Protein AF-A0A8R1TIU6-F1 (afdb_monomer_lite)

Sequence (104 aa):
MDLTLLIAKHLLILCCNGGIPFIDLHMNSNLREKHKSTYTVDPTDWIAVDTSGSELNLSLIDSLSTVHIPAEVKLSACDLFNLTFSDIQDEELFDKNKGELKCR

Radius of gyration: 16.12 Å; chains: 1; bounding box: 46×28×44 Å

Foldseek 3Di:
DPPPPPPFDKDKAKDFQPWDKDKDFQPPPPVVPDPPPPPPDLPFDKDKDFPCPQDPDPVVQVVVPPYDDDPPTDPNRMTMIIMGTPDVVSVVSCVVRVIDIDID

Organism: Onchocerca volvulus (NCBI:txid6282)

Secondary structure (DSSP, 8-state):
----------EEEEEETT--EEEE-----TTTTT-TTT--S-SS-EEEEE--TT---HHHHHH-TT----TTS-GGGEEEEEEEESSHHHHHHHHHTT-EEEE-

Structure (mmCIF, N/CA/C/O backbone):
data_AF-A0A8R1TIU6-F1
#
_entry.id   AF-A0A8R1TIU6-F1
#
loop_
_atom_site.group_PDB
_atom_site.id
_atom_site.type_symbol
_atom_site.label_atom_id
_atom_site.label_alt_id
_atom_site.label_comp_id
_atom_site.label_asym_id
_atom_site.label_entity_id
_atom_site.label_seq_id
_atom_site.pdbx_PDB_ins_code
_atom_site.Cartn_x
_atom_site.Cartn_y
_atom_site.Cartn_z
_atom_site.occupancy
_atom_site.B_iso_or_equiv
_atom_site.auth_seq_id
_atom_site.auth_comp_id
_atom_site.auth_asym_id
_atom_site.auth_atom_id
_atom_site.pdbx_PDB_model_num
ATOM 1 N N . MET A 1 1 ? -5.701 -9.545 31.188 1.00 37.88 1 MET A N 1
ATOM 2 C CA . MET A 1 1 ? -5.729 -8.796 29.920 1.00 37.88 1 MET A CA 1
ATOM 3 C C . MET A 1 1 ? -4.332 -8.886 29.380 1.00 37.88 1 MET A C 1
ATOM 5 O O . MET A 1 1 ? -3.444 -8.292 29.979 1.00 37.88 1 MET A O 1
ATOM 9 N N . ASP A 1 2 ? -4.122 -9.729 28.377 1.00 46.19 2 ASP A N 1
ATOM 10 C CA . ASP A 1 2 ? -2.845 -9.726 27.681 1.00 46.19 2 ASP A CA 1
ATOM 11 C C . ASP A 1 2 ? -2.782 -8.380 26.965 1.00 46.19 2 ASP A C 1
ATOM 13 O O . ASP A 1 2 ? -3.602 -8.094 26.093 1.00 46.19 2 ASP A O 1
ATOM 17 N N . LEU A 1 3 ? -1.907 -7.495 27.437 1.00 47.72 3 LEU A N 1
ATOM 18 C CA . LEU A 1 3 ? -1.592 -6.260 26.739 1.00 47.72 3 LEU A CA 1
ATOM 19 C C . LEU A 1 3 ? -0.681 -6.683 25.582 1.00 47.72 3 LEU A C 1
ATOM 21 O O . LEU A 1 3 ? 0.509 -6.377 25.573 1.00 47.72 3 LEU A O 1
ATOM 25 N N . THR A 1 4 ? -1.214 -7.468 24.638 1.00 55.34 4 THR A N 1
ATOM 26 C CA . THR A 1 4 ? -0.613 -7.557 23.315 1.00 55.34 4 THR A CA 1
ATOM 27 C C . THR A 1 4 ? -0.684 -6.132 22.820 1.00 55.34 4 THR A C 1
ATOM 29 O O . THR A 1 4 ? -1.755 -5.628 22.489 1.00 55.34 4 THR A O 1
ATOM 32 N N . LEU A 1 5 ? 0.436 -5.438 22.999 1.00 52.28 5 LEU A N 1
ATOM 33 C CA . LEU A 1 5 ? 0.651 -4.069 22.600 1.00 52.28 5 LEU A CA 1
ATOM 34 C C . LEU A 1 5 ? 0.020 -3.961 21.215 1.00 52.28 5 LEU A C 1
ATOM 36 O O . LEU A 1 5 ? 0.402 -4.721 20.326 1.00 52.28 5 LEU A O 1
ATOM 40 N N . LEU A 1 6 ? -1.016 -3.128 21.097 1.00 52.94 6 LEU A N 1
ATOM 41 C CA . LEU A 1 6 ? -1.714 -2.804 19.854 1.00 52.94 6 LEU A CA 1
ATOM 42 C C . LEU A 1 6 ? -0.731 -2.057 18.944 1.00 52.94 6 LEU A C 1
ATOM 44 O O . LEU A 1 6 ? -0.863 -0.862 18.698 1.00 52.94 6 LEU A O 1
ATOM 48 N N . ILE A 1 7 ? 0.348 -2.733 18.561 1.00 56.91 7 ILE A N 1
ATOM 49 C CA . ILE A 1 7 ? 1.289 -2.263 17.569 1.00 56.91 7 ILE A CA 1
ATOM 50 C C . ILE A 1 7 ? 0.540 -2.473 16.267 1.00 56.91 7 ILE A C 1
ATOM 52 O O . ILE A 1 7 ? 0.386 -3.615 15.840 1.00 56.91 7 ILE A O 1
ATOM 56 N N . ALA A 1 8 ? 0.045 -1.383 15.688 1.00 62.59 8 ALA A N 1
ATOM 57 C CA . ALA A 1 8 ? -0.487 -1.413 14.337 1.00 62.59 8 ALA A CA 1
ATOM 58 C C . ALA A 1 8 ? 0.532 -2.116 13.431 1.00 62.59 8 ALA A C 1
ATOM 60 O O . ALA A 1 8 ? 1.735 -1.822 13.478 1.00 62.59 8 ALA A O 1
ATOM 61 N N . LYS A 1 9 ? 0.074 -3.082 12.641 1.00 71.88 9 LYS A N 1
ATOM 62 C CA . LYS A 1 9 ? 0.944 -3.823 11.734 1.00 71.88 9 LYS A CA 1
ATOM 63 C C . LYS A 1 9 ? 1.477 -2.878 10.667 1.00 71.88 9 LYS A C 1
ATOM 65 O O . LYS A 1 9 ? 0.741 -2.378 9.822 1.00 71.88 9 LYS A O 1
ATOM 70 N N . HIS A 1 10 ? 2.785 -2.662 10.703 1.00 75.31 10 HIS A N 1
ATOM 71 C CA . HIS A 1 10 ? 3.509 -1.959 9.653 1.00 75.31 10 HIS A CA 1
ATOM 72 C C . HIS A 1 10 ? 3.902 -2.958 8.569 1.00 75.31 10 HIS A C 1
ATOM 74 O O . HIS A 1 10 ? 4.616 -3.928 8.838 1.00 75.31 10 HIS A O 1
ATOM 80 N N . LEU A 1 11 ? 3.437 -2.728 7.344 1.00 87.12 11 LEU A N 1
ATOM 81 C CA . LEU A 1 11 ? 3.781 -3.555 6.193 1.00 87.12 11 LEU A CA 1
ATOM 82 C C . LEU A 1 11 ? 4.728 -2.780 5.279 1.00 87.12 11 LEU A C 1
ATOM 84 O O . LEU A 1 11 ? 4.386 -1.711 4.786 1.00 87.12 11 LEU A O 1
ATOM 88 N N . LEU A 1 12 ? 5.915 -3.329 5.034 1.00 87.81 12 LEU A N 1
ATOM 89 C CA . LEU A 1 12 ? 6.863 -2.761 4.077 1.00 87.81 12 LEU A CA 1
ATOM 90 C C . LEU A 1 12 ? 6.697 -3.428 2.714 1.00 87.81 12 LEU A C 1
ATOM 92 O O . LEU A 1 12 ? 6.644 -4.656 2.625 1.00 87.81 12 LEU A O 1
ATOM 96 N N . ILE A 1 13 ? 6.672 -2.625 1.655 1.00 88.12 13 ILE A N 1
ATOM 97 C CA . ILE A 1 13 ? 6.699 -3.115 0.277 1.00 88.12 13 ILE A CA 1
ATOM 98 C C . ILE A 1 13 ? 7.576 -2.228 -0.596 1.00 88.12 13 ILE A C 1
ATOM 100 O O . ILE A 1 13 ? 7.541 -1.005 -0.501 1.00 88.12 13 ILE A O 1
ATOM 104 N N . LEU A 1 14 ? 8.357 -2.861 -1.465 1.00 89.06 14 LEU A N 1
ATOM 105 C CA . LEU A 1 14 ? 9.143 -2.180 -2.480 1.00 89.06 14 LEU A CA 1
ATOM 106 C C . LEU A 1 14 ? 8.398 -2.237 -3.815 1.00 89.06 14 LEU A C 1
ATOM 108 O O . LEU A 1 14 ? 8.167 -3.328 -4.338 1.00 89.06 14 LEU A O 1
ATOM 112 N N . CYS A 1 15 ? 8.056 -1.078 -4.371 1.00 90.12 15 CYS A N 1
ATOM 113 C CA . CYS A 1 15 ? 7.454 -0.974 -5.696 1.00 90.12 15 CYS A CA 1
ATOM 114 C C . CYS A 1 15 ? 8.406 -0.261 -6.647 1.00 90.12 15 CYS A C 1
ATOM 116 O O . CYS A 1 15 ? 9.054 0.705 -6.271 1.00 90.12 15 CYS A O 1
ATOM 118 N N . CYS A 1 16 ? 8.517 -0.752 -7.880 1.00 90.06 16 CYS A N 1
ATOM 119 C CA . CYS A 1 16 ? 9.495 -0.254 -8.841 1.00 90.06 16 CYS A CA 1
ATOM 120 C C . CYS A 1 16 ? 8.840 0.190 -10.146 1.00 90.06 16 CYS A C 1
ATOM 122 O O . CYS A 1 16 ? 7.723 -0.211 -10.465 1.00 90.06 16 CYS A O 1
ATOM 124 N N . ASN A 1 17 ? 9.567 0.996 -10.919 1.00 90.88 17 ASN A N 1
ATOM 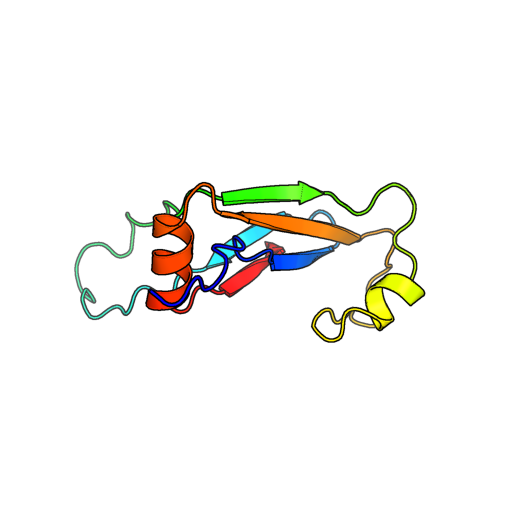125 C CA . ASN A 1 17 ? 9.144 1.576 -12.193 1.00 90.88 17 ASN A CA 1
ATOM 126 C C . ASN A 1 17 ? 7.875 2.439 -12.077 1.00 90.88 17 ASN A C 1
ATOM 128 O O . ASN A 1 17 ? 7.030 2.421 -12.970 1.00 90.88 17 ASN A O 1
ATOM 132 N N . GLY A 1 18 ? 7.743 3.186 -10.976 1.00 89.19 18 GLY A N 1
ATOM 133 C CA . GLY A 1 18 ? 6.564 4.012 -10.693 1.00 89.19 18 GLY A CA 1
ATOM 134 C C . GLY A 1 18 ? 5.335 3.217 -10.245 1.00 89.19 18 GLY A C 1
ATOM 135 O O . GLY A 1 18 ? 4.239 3.773 -10.214 1.00 89.19 18 GLY A O 1
ATOM 136 N N . GLY A 1 19 ? 5.504 1.931 -9.924 1.00 91.56 19 GLY A N 1
ATOM 137 C CA . GLY A 1 19 ? 4.446 1.129 -9.329 1.00 91.56 19 GLY A CA 1
ATOM 138 C C . GLY A 1 19 ? 4.052 1.664 -7.955 1.00 91.56 19 GLY A C 1
ATOM 139 O O . GLY A 1 19 ? 4.901 2.116 -7.188 1.00 91.56 19 GLY A O 1
ATOM 140 N N . ILE A 1 20 ? 2.765 1.581 -7.636 1.00 91.56 20 ILE A N 1
ATOM 141 C CA . ILE A 1 20 ? 2.221 2.028 -6.350 1.00 91.56 20 ILE A CA 1
ATOM 142 C C . ILE A 1 20 ? 1.661 0.841 -5.564 1.00 91.56 20 ILE A C 1
ATOM 144 O O . ILE A 1 20 ? 1.135 -0.102 -6.169 1.00 91.56 20 ILE A O 1
ATOM 148 N N . PRO A 1 21 ? 1.743 0.862 -4.224 1.00 91.00 21 PRO A N 1
ATOM 149 C CA . PRO A 1 21 ? 1.177 -0.198 -3.408 1.00 91.00 21 PRO A CA 1
ATOM 150 C C . PRO A 1 21 ? -0.352 -0.226 -3.512 1.00 91.00 21 PRO A C 1
ATOM 152 O O . PRO A 1 21 ? -1.000 0.793 -3.761 1.00 91.00 21 PRO A O 1
ATOM 155 N N . PHE A 1 22 ? -0.931 -1.405 -3.310 1.00 90.50 22 PHE A N 1
ATOM 156 C CA . PHE A 1 22 ? -2.355 -1.610 -3.072 1.00 90.50 22 PHE A CA 1
ATOM 157 C C . PHE A 1 22 ? -2.585 -2.896 -2.272 1.00 90.50 22 PHE A C 1
ATOM 159 O O . PHE A 1 22 ? -1.752 -3.808 -2.299 1.00 90.50 22 PHE A O 1
ATOM 166 N N . ILE A 1 23 ? -3.724 -2.982 -1.587 1.00 88.94 23 ILE A N 1
ATOM 167 C CA . ILE A 1 23 ? -4.150 -4.201 -0.903 1.00 88.94 23 ILE A CA 1
ATOM 168 C C . ILE A 1 23 ? -5.048 -5.016 -1.836 1.00 88.94 23 ILE A C 1
ATOM 170 O O . ILE A 1 23 ? -6.057 -4.542 -2.355 1.00 88.94 23 ILE A O 1
ATOM 174 N N . ASP A 1 24 ? -4.666 -6.269 -2.053 1.00 86.88 24 ASP A N 1
ATOM 175 C CA . ASP A 1 24 ? -5.461 -7.267 -2.753 1.00 86.88 24 ASP A CA 1
ATOM 176 C C . ASP A 1 24 ? -6.154 -8.162 -1.726 1.00 86.88 24 ASP A C 1
ATOM 178 O O . ASP A 1 24 ? -5.520 -8.993 -1.071 1.00 86.88 24 ASP A O 1
ATOM 182 N N . LEU A 1 25 ? -7.461 -7.981 -1.551 1.00 83.19 25 LEU A N 1
ATOM 183 C CA . LEU A 1 25 ? -8.250 -8.853 -0.694 1.00 83.19 25 LEU A CA 1
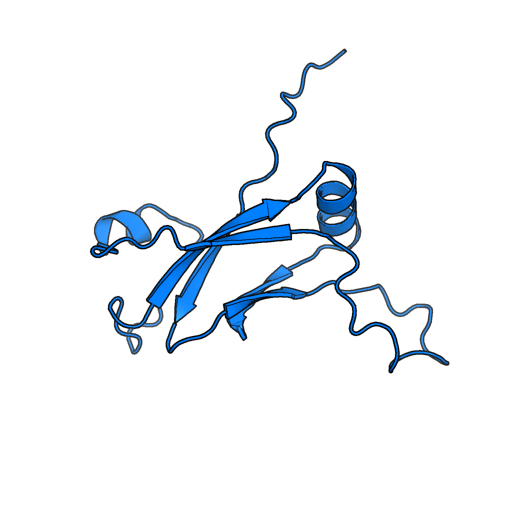ATOM 184 C C . LEU A 1 25 ? -8.862 -9.978 -1.518 1.00 83.19 25 LEU A C 1
ATOM 186 O O . LEU A 1 25 ? -9.777 -9.772 -2.319 1.00 83.19 25 LEU A O 1
ATOM 190 N N . HIS A 1 26 ? -8.438 -11.205 -1.221 1.00 73.25 26 HIS A N 1
ATOM 191 C CA . HIS A 1 26 ? -9.091 -12.417 -1.704 1.00 73.25 26 HIS A CA 1
ATOM 192 C C . HIS A 1 26 ? -10.422 -12.604 -0.975 1.00 73.25 26 HIS A C 1
ATOM 194 O O . HIS A 1 26 ? -10.560 -13.464 -0.104 1.00 73.25 26 HIS A O 1
ATOM 200 N N . MET A 1 27 ? -11.435 -11.798 -1.303 1.00 64.75 27 MET A N 1
ATOM 201 C CA . MET A 1 27 ? -12.778 -12.044 -0.788 1.00 64.75 27 MET A CA 1
ATOM 202 C C . MET A 1 27 ? -13.214 -13.429 -1.270 1.00 64.75 27 MET A C 1
ATOM 204 O O . MET A 1 27 ? -13.481 -13.625 -2.458 1.00 64.75 27 MET A O 1
ATOM 208 N N . ASN A 1 28 ? -13.248 -14.403 -0.350 1.00 57.62 28 ASN A N 1
ATOM 209 C CA . ASN A 1 28 ? -13.666 -15.774 -0.627 1.00 57.62 28 ASN A CA 1
ATOM 210 C C . ASN A 1 28 ? -15.003 -15.736 -1.372 1.00 57.62 28 ASN A C 1
ATOM 212 O O . ASN A 1 28 ? -16.056 -15.442 -0.805 1.00 57.62 28 ASN A O 1
ATOM 216 N N . SER A 1 29 ? -14.944 -16.019 -2.670 1.00 50.66 29 SER A N 1
ATOM 217 C CA . SER A 1 29 ? -16.035 -15.837 -3.625 1.00 50.66 29 SER A CA 1
ATOM 218 C C . SER A 1 29 ? -17.114 -16.920 -3.513 1.00 50.66 29 SER A C 1
ATOM 220 O O . SER A 1 29 ? -17.665 -17.370 -4.513 1.00 50.66 29 SER A O 1
ATOM 222 N N . ASN A 1 30 ? -17.515 -17.282 -2.291 1.00 51.72 30 ASN A N 1
ATOM 223 C CA . ASN A 1 30 ? -18.783 -17.981 -2.070 1.00 51.72 30 ASN A CA 1
ATOM 224 C C . ASN A 1 30 ? -20.001 -17.110 -2.451 1.00 51.72 30 ASN A C 1
ATOM 226 O O . ASN A 1 30 ? -21.118 -17.610 -2.500 1.00 51.72 30 ASN A O 1
ATOM 230 N N . LEU A 1 31 ? -19.798 -15.840 -2.826 1.00 51.59 31 LEU A N 1
ATOM 231 C CA . LEU A 1 31 ? -20.776 -14.992 -3.523 1.00 51.59 31 LEU A CA 1
ATOM 232 C C . LEU A 1 31 ? -20.604 -15.042 -5.057 1.00 51.59 31 LEU A C 1
ATOM 234 O O . LEU A 1 31 ? -20.639 -14.019 -5.743 1.00 51.59 31 LEU A O 1
ATOM 238 N N . ARG A 1 32 ? -20.404 -16.248 -5.602 1.00 46.78 32 ARG A N 1
ATOM 239 C CA . ARG A 1 32 ? -19.948 -16.516 -6.977 1.00 46.78 32 ARG A CA 1
ATOM 240 C C . ARG A 1 32 ? -20.881 -16.102 -8.126 1.00 46.78 32 ARG A C 1
ATOM 242 O O . ARG A 1 32 ? -20.532 -16.418 -9.256 1.00 46.78 32 ARG A O 1
ATOM 249 N N . GLU A 1 33 ? -22.019 -15.426 -7.932 1.00 53.56 33 GLU A N 1
ATOM 250 C CA . GLU A 1 33 ? -22.993 -15.305 -9.043 1.00 53.56 33 GLU A CA 1
ATOM 251 C C . GLU A 1 33 ? -23.711 -13.970 -9.286 1.00 53.56 33 GLU A C 1
ATOM 253 O O . GLU A 1 33 ? -24.517 -13.924 -10.212 1.00 53.56 33 GLU A O 1
ATOM 258 N N . LYS A 1 34 ? -23.430 -12.847 -8.600 1.00 48.16 34 LYS A N 1
ATOM 259 C CA . LYS A 1 34 ? -24.143 -11.608 -9.009 1.00 48.16 34 LYS A CA 1
ATOM 260 C C . LYS A 1 34 ? -23.431 -10.261 -8.964 1.00 48.16 34 LYS A C 1
ATOM 262 O O . LYS A 1 34 ? -23.863 -9.360 -9.673 1.00 48.16 34 LYS A O 1
ATOM 267 N N . HIS A 1 35 ? -22.325 -10.106 -8.240 1.00 45.88 35 HIS A N 1
ATOM 268 C CA . HIS A 1 35 ? -21.728 -8.773 -8.048 1.00 45.88 35 HIS A CA 1
ATOM 269 C C . HIS A 1 35 ? -20.200 -8.753 -8.176 1.00 45.88 35 HIS A C 1
ATOM 271 O O . HIS A 1 35 ? -19.514 -8.035 -7.459 1.00 45.88 35 HIS A O 1
ATOM 277 N N . LYS A 1 36 ? -19.651 -9.505 -9.142 1.00 47.56 36 LYS A N 1
ATOM 278 C CA . LYS A 1 36 ? -18.205 -9.516 -9.442 1.00 47.56 36 LYS A CA 1
ATOM 279 C C . LYS A 1 36 ? -17.663 -8.147 -9.903 1.00 47.56 36 LYS A C 1
ATOM 281 O O . LYS A 1 36 ? -16.459 -7.949 -9.907 1.00 47.56 36 LYS A O 1
ATOM 286 N N . SER A 1 37 ? -18.538 -7.216 -10.296 1.00 50.12 37 SER A N 1
ATOM 287 C CA . SER A 1 37 ? -18.156 -5.933 -10.904 1.00 50.12 37 SER A CA 1
ATOM 288 C C . SER A 1 37 ? -18.182 -4.723 -9.961 1.00 50.12 37 SER A C 1
ATOM 290 O O . SER A 1 37 ? -17.763 -3.654 -10.389 1.00 50.12 37 SER A O 1
ATOM 292 N N . THR A 1 38 ? -18.702 -4.830 -8.734 1.00 49.41 38 THR A N 1
ATOM 293 C CA . THR A 1 38 ? -18.961 -3.639 -7.889 1.00 49.41 38 THR A CA 1
ATOM 294 C C . THR A 1 38 ? -18.060 -3.501 -6.667 1.00 49.41 38 THR A C 1
ATOM 296 O O . THR A 1 38 ? -18.078 -2.453 -6.035 1.00 49.41 38 THR A O 1
ATOM 299 N N . TYR A 1 39 ? -17.242 -4.504 -6.347 1.00 46.34 39 TYR A N 1
ATOM 300 C CA . TYR A 1 39 ? -16.277 -4.432 -5.245 1.00 46.34 39 TYR A CA 1
ATOM 301 C C . TYR A 1 39 ? -14.871 -4.130 -5.779 1.00 46.34 39 TYR A C 1
ATOM 303 O O . TYR A 1 39 ? -13.952 -4.919 -5.619 1.00 46.34 39 TYR A O 1
ATOM 311 N N . THR A 1 40 ? -14.710 -3.003 -6.477 1.00 53.25 40 THR A N 1
ATOM 312 C CA . THR A 1 40 ? -13.386 -2.399 -6.742 1.00 53.25 40 THR A CA 1
ATOM 313 C C . THR A 1 40 ? -13.003 -1.379 -5.669 1.00 53.25 40 THR A C 1
ATOM 315 O O . THR A 1 40 ? -12.068 -0.607 -5.860 1.00 53.25 40 THR A O 1
ATOM 318 N N . VAL A 1 41 ? -13.763 -1.322 -4.575 1.00 57.72 41 VAL A N 1
ATOM 319 C CA . VAL A 1 41 ? -13.456 -0.486 -3.418 1.00 57.72 41 VAL A CA 1
ATOM 320 C C . VAL A 1 41 ? -12.670 -1.358 -2.459 1.00 57.72 41 VAL A C 1
ATOM 322 O O . VAL A 1 41 ? -13.176 -2.397 -2.031 1.00 57.72 41 VAL A O 1
ATOM 325 N N . ASP A 1 42 ? -11.436 -0.955 -2.184 1.00 65.56 42 ASP A N 1
ATOM 326 C CA . ASP A 1 42 ? -10.675 -1.494 -1.068 1.00 65.56 42 ASP A CA 1
ATOM 327 C C . ASP A 1 42 ? -11.513 -1.300 0.200 1.00 65.56 42 ASP A C 1
ATOM 329 O O . ASP A 1 42 ? -11.875 -0.164 0.506 1.00 65.56 42 ASP A O 1
ATOM 333 N N . PRO A 1 43 ? -11.940 -2.370 0.883 1.00 67.69 43 PRO A N 1
ATOM 334 C CA . PRO A 1 43 ? -12.772 -2.222 2.062 1.00 67.69 43 PRO A CA 1
ATOM 335 C C . PRO A 1 43 ? -11.945 -1.862 3.301 1.00 67.69 43 PRO A C 1
ATOM 337 O O . PRO A 1 43 ? -12.529 -1.821 4.378 1.00 67.69 43 PRO A O 1
ATOM 340 N N . THR A 1 44 ? -10.628 -1.666 3.157 1.00 75.56 44 THR A N 1
ATOM 341 C CA . THR A 1 44 ? -9.741 -1.194 4.219 1.00 75.56 44 THR A CA 1
ATOM 342 C C . THR A 1 44 ? -9.252 0.219 3.935 1.00 75.56 44 THR A C 1
ATOM 344 O O . THR A 1 44 ? -8.825 0.518 2.817 1.00 75.56 44 THR A O 1
ATOM 347 N N . ASP A 1 45 ? -9.252 1.069 4.959 1.00 85.81 45 ASP A N 1
ATOM 348 C CA . ASP A 1 45 ? -8.592 2.369 4.893 1.00 85.81 45 ASP A CA 1
ATOM 349 C C . ASP A 1 45 ? -7.123 2.227 5.327 1.00 85.81 45 ASP A C 1
ATOM 351 O O . ASP A 1 45 ? -6.792 1.997 6.491 1.00 85.81 45 ASP A O 1
ATOM 355 N N . TRP A 1 46 ? -6.194 2.411 4.392 1.00 89.00 46 TRP A N 1
ATOM 356 C CA . TRP A 1 46 ? -4.754 2.366 4.655 1.00 89.00 46 TRP A CA 1
ATOM 357 C C . TRP A 1 46 ? -4.033 3.544 4.012 1.00 89.00 46 TRP A C 1
ATOM 359 O O . TRP A 1 46 ? -4.493 4.163 3.051 1.00 89.00 46 TRP A O 1
ATOM 369 N N . ILE A 1 47 ? -2.855 3.840 4.549 1.00 89.44 47 ILE A N 1
ATOM 370 C CA . ILE A 1 47 ? -1.955 4.867 4.037 1.00 89.44 47 ILE A CA 1
ATOM 371 C C . ILE A 1 47 ? -0.620 4.200 3.747 1.00 89.44 47 ILE A C 1
ATOM 373 O O . ILE A 1 47 ? -0.081 3.505 4.604 1.00 89.44 47 ILE A O 1
ATOM 377 N N . ALA A 1 48 ? -0.071 4.437 2.557 1.00 90.06 48 ALA A N 1
ATOM 378 C CA . ALA A 1 48 ? 1.320 4.129 2.262 1.00 90.06 48 ALA A CA 1
ATOM 379 C C . ALA A 1 48 ? 2.128 5.420 2.196 1.00 90.06 48 ALA A C 1
ATOM 381 O O . ALA A 1 48 ? 1.828 6.317 1.407 1.00 90.06 48 ALA A O 1
ATOM 382 N N . VAL A 1 49 ? 3.170 5.489 3.015 1.00 89.94 49 VAL A N 1
ATOM 383 C CA . VAL A 1 49 ? 4.140 6.579 2.988 1.00 89.94 49 VAL A CA 1
ATOM 384 C C . VAL A 1 49 ? 5.397 6.075 2.308 1.00 89.94 49 VAL A C 1
ATOM 386 O O . VAL A 1 49 ? 5.937 5.036 2.686 1.00 8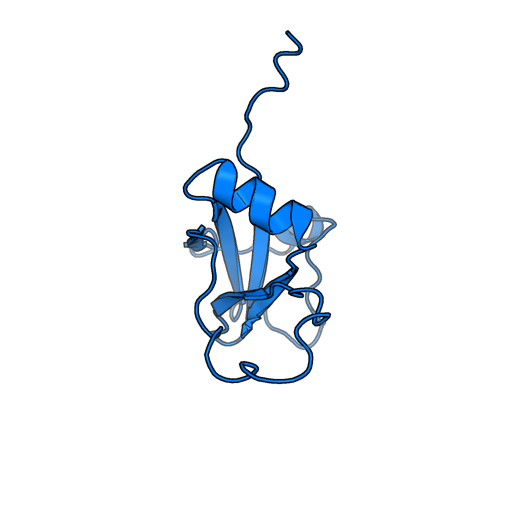9.94 49 VAL A O 1
ATOM 389 N N . ASP A 1 50 ? 5.863 6.818 1.312 1.00 87.50 50 ASP A N 1
ATOM 390 C CA . ASP A 1 50 ? 7.189 6.616 0.751 1.00 87.50 50 ASP A CA 1
ATOM 391 C C . ASP A 1 50 ? 8.250 6.901 1.830 1.00 87.50 50 ASP A C 1
ATOM 393 O O . ASP A 1 50 ? 8.356 8.006 2.366 1.00 87.50 50 ASP A O 1
ATOM 397 N N . THR A 1 51 ? 9.015 5.870 2.170 1.00 81.62 51 THR A N 1
ATOM 398 C CA . THR A 1 51 ? 10.117 5.900 3.137 1.00 81.62 51 THR A CA 1
ATOM 399 C C . THR A 1 51 ? 11.487 5.779 2.471 1.00 81.62 51 THR A C 1
ATOM 401 O O . THR A 1 51 ? 12.496 5.735 3.173 1.00 81.62 51 THR A O 1
ATOM 404 N N . SER A 1 52 ? 11.542 5.762 1.134 1.00 73.88 52 SER A N 1
ATOM 405 C CA . SER A 1 52 ? 12.772 5.618 0.340 1.00 73.88 52 SER A CA 1
ATOM 406 C C . SER A 1 52 ? 13.828 6.652 0.683 1.00 73.88 52 SER A C 1
ATOM 408 O O . SER A 1 52 ? 15.026 6.366 0.645 1.00 73.88 52 SER A O 1
ATOM 410 N N . GLY A 1 53 ? 13.385 7.882 0.965 1.00 64.75 53 GLY A N 1
ATOM 411 C CA . GLY A 1 53 ? 14.263 9.043 0.895 1.00 64.75 53 GLY A CA 1
ATOM 412 C C . GLY A 1 53 ? 15.057 9.071 -0.419 1.00 64.75 53 GLY A C 1
ATOM 413 O O . GLY A 1 53 ? 14.746 8.385 -1.389 1.00 64.75 53 GLY A O 1
ATOM 414 N N . SER A 1 54 ? 16.132 9.852 -0.454 1.00 57.62 54 SER A N 1
ATOM 415 C CA . SER A 1 54 ? 17.033 9.896 -1.613 1.00 57.62 54 SER A CA 1
ATOM 416 C C . SER A 1 54 ? 17.951 8.667 -1.731 1.00 57.62 54 SER A C 1
ATOM 418 O O . SER A 1 54 ? 18.746 8.604 -2.666 1.00 57.62 54 SER A O 1
ATOM 420 N N . GLU A 1 55 ? 17.917 7.722 -0.782 1.00 61.91 55 GLU A N 1
ATOM 421 C CA . GLU A 1 55 ? 18.977 6.721 -0.606 1.00 61.91 55 GLU A CA 1
ATOM 422 C C . GLU A 1 55 ? 18.446 5.362 -0.132 1.00 61.91 55 GLU A C 1
ATOM 424 O O . GLU A 1 55 ? 18.838 4.855 0.924 1.00 61.91 55 GLU A O 1
ATOM 429 N N . LEU A 1 56 ? 17.611 4.702 -0.939 1.00 71.06 56 LEU A N 1
ATOM 430 C CA . LEU A 1 56 ? 17.498 3.252 -0.808 1.00 71.06 56 LEU A CA 1
ATOM 431 C C . LEU A 1 56 ? 18.875 2.631 -1.044 1.00 71.06 56 LEU A C 1
ATOM 433 O O . LEU A 1 56 ? 19.383 2.581 -2.165 1.00 71.06 56 LEU A O 1
ATOM 437 N N . ASN A 1 57 ? 19.494 2.176 0.040 1.00 71.19 57 ASN A N 1
ATOM 438 C CA . ASN A 1 57 ? 20.746 1.445 0.000 1.00 71.19 57 ASN A CA 1
ATOM 439 C C . ASN A 1 57 ? 20.444 -0.057 -0.024 1.00 71.19 57 ASN A C 1
ATOM 441 O O . ASN A 1 57 ? 19.606 -0.537 0.740 1.00 71.19 57 ASN A O 1
ATOM 445 N N . LEU A 1 58 ? 21.161 -0.804 -0.866 1.00 67.75 58 LEU A N 1
ATOM 446 C CA . LEU A 1 58 ? 21.077 -2.265 -0.928 1.00 67.75 58 LEU A CA 1
ATOM 447 C C . LEU A 1 58 ? 21.268 -2.906 0.451 1.00 67.75 58 LEU A C 1
ATOM 449 O O . LEU A 1 58 ? 20.561 -3.850 0.769 1.00 67.75 58 LEU A O 1
ATOM 453 N N . SER A 1 59 ? 22.128 -2.345 1.310 1.00 69.81 59 SER A N 1
ATOM 454 C CA . SER A 1 59 ? 22.325 -2.854 2.675 1.00 69.81 59 SER A CA 1
ATOM 455 C C . SER A 1 59 ? 21.055 -2.821 3.531 1.00 69.81 59 SER A C 1
ATOM 457 O O . SER A 1 59 ? 20.846 -3.703 4.362 1.00 69.81 59 SER A O 1
ATO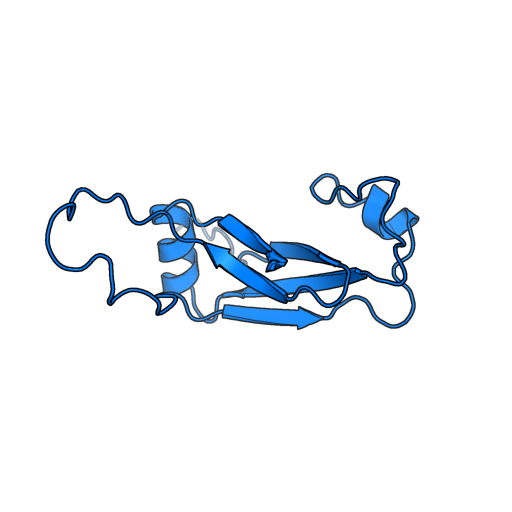M 459 N N . LEU A 1 60 ? 20.202 -1.814 3.328 1.00 71.94 60 LEU A N 1
ATOM 460 C CA . LEU A 1 60 ? 18.936 -1.672 4.039 1.00 71.94 60 LEU A CA 1
ATOM 461 C C . LEU A 1 60 ? 17.943 -2.724 3.543 1.00 71.94 60 LEU A C 1
ATOM 463 O O . LEU A 1 60 ? 17.265 -3.353 4.346 1.00 71.94 60 LEU A O 1
ATOM 467 N N . ILE A 1 61 ? 17.921 -2.987 2.239 1.00 72.62 61 ILE A N 1
ATOM 468 C CA . ILE A 1 61 ? 17.006 -3.959 1.636 1.00 72.62 61 ILE A CA 1
ATOM 469 C C . ILE A 1 61 ? 17.444 -5.395 1.900 1.00 72.62 61 ILE A C 1
ATOM 471 O O . ILE A 1 61 ? 16.605 -6.213 2.252 1.00 72.62 61 ILE A O 1
ATOM 475 N N . ASP A 1 62 ? 18.742 -5.684 1.853 1.00 69.25 62 ASP A N 1
ATOM 476 C CA . ASP A 1 62 ? 19.289 -6.991 2.230 1.00 69.25 62 ASP A CA 1
ATOM 477 C C . ASP A 1 62 ? 18.966 -7.343 3.693 1.00 69.25 62 ASP A C 1
ATOM 479 O O . ASP A 1 62 ? 18.833 -8.515 4.045 1.00 69.25 62 ASP A O 1
ATOM 483 N N . SER A 1 63 ? 18.805 -6.333 4.559 1.00 71.06 63 SER A N 1
ATOM 484 C CA . SER A 1 63 ? 18.360 -6.535 5.944 1.00 71.06 63 SER A CA 1
ATOM 485 C C . SER A 1 63 ? 16.859 -6.846 6.061 1.00 71.06 63 SER A C 1
ATOM 487 O O . SER A 1 63 ? 16.428 -7.491 7.021 1.00 71.06 63 SER A O 1
ATOM 489 N N . LEU A 1 64 ? 16.057 -6.445 5.069 1.00 71.38 64 LEU A N 1
ATOM 490 C CA . LEU A 1 64 ? 14.633 -6.747 4.983 1.00 71.38 64 LEU A CA 1
ATOM 491 C C . LEU A 1 64 ? 14.451 -8.128 4.349 1.00 71.38 64 LEU A C 1
ATOM 493 O O . LEU A 1 64 ? 14.199 -8.258 3.157 1.00 71.38 64 LEU A O 1
ATOM 497 N N . SER A 1 65 ? 14.519 -9.177 5.170 1.00 64.50 65 SER A N 1
ATOM 498 C CA . SER A 1 65 ? 14.350 -10.579 4.729 1.00 64.50 65 SER A CA 1
ATOM 499 C C . SER A 1 65 ? 13.080 -10.875 3.904 1.00 64.50 65 SER A C 1
ATOM 501 O O . SER A 1 65 ? 12.999 -11.913 3.250 1.00 64.50 65 SER A O 1
ATOM 503 N N . THR A 1 66 ? 12.089 -9.982 3.929 1.00 68.31 66 THR A N 1
ATOM 504 C CA . THR A 1 66 ? 10.816 -10.089 3.207 1.00 68.31 66 THR A CA 1
ATOM 505 C C . THR A 1 66 ? 10.793 -9.363 1.860 1.00 68.31 66 THR A C 1
ATOM 507 O O . THR A 1 66 ? 9.828 -9.527 1.116 1.00 68.31 66 THR A O 1
ATOM 510 N N . VAL A 1 67 ? 11.806 -8.555 1.533 1.00 69.06 67 VAL A N 1
ATOM 511 C CA . VAL A 1 67 ? 11.843 -7.735 0.315 1.00 69.06 67 VAL A CA 1
ATOM 512 C C . VAL A 1 67 ? 12.862 -8.319 -0.659 1.00 69.06 67 VAL A C 1
ATOM 514 O O . VAL A 1 67 ? 14.057 -8.347 -0.386 1.00 69.06 67 VAL A O 1
ATOM 517 N N . HIS A 1 68 ? 12.393 -8.783 -1.818 1.00 69.50 68 HIS A N 1
ATOM 518 C CA . HIS A 1 68 ? 13.249 -9.308 -2.879 1.00 69.50 68 HIS A CA 1
ATOM 519 C C . HIS A 1 68 ? 13.219 -8.388 -4.099 1.00 69.50 68 HIS A C 1
ATOM 521 O O . HIS A 1 68 ? 12.144 -8.078 -4.614 1.00 69.50 68 HIS A O 1
ATOM 527 N N . ILE A 1 69 ? 14.397 -7.993 -4.584 1.00 70.56 69 ILE A N 1
ATOM 528 C CA . ILE A 1 69 ? 14.549 -7.228 -5.824 1.00 70.56 69 ILE A CA 1
ATOM 529 C C . ILE A 1 69 ? 15.062 -8.167 -6.916 1.00 70.56 69 ILE A C 1
ATOM 531 O O . ILE A 1 69 ? 16.150 -8.727 -6.755 1.00 70.56 69 ILE A O 1
ATOM 535 N N . PRO A 1 70 ? 14.335 -8.329 -8.034 1.00 75.00 70 PRO A N 1
ATOM 536 C CA . PRO A 1 70 ? 14.866 -9.019 -9.203 1.00 75.00 70 PRO A CA 1
ATOM 537 C C . PRO A 1 70 ? 16.137 -8.328 -9.714 1.00 75.00 70 PRO A C 1
ATOM 539 O O . PRO A 1 70 ? 16.209 -7.099 -9.741 1.00 75.00 70 PRO A O 1
ATOM 542 N N . ALA A 1 71 ? 17.128 -9.102 -10.160 1.00 77.00 71 ALA A N 1
ATOM 543 C CA . ALA A 1 71 ? 18.436 -8.578 -10.570 1.00 77.00 71 ALA A CA 1
ATOM 544 C C . ALA A 1 71 ? 18.359 -7.566 -11.733 1.00 77.00 71 ALA A C 1
ATOM 546 O O . ALA A 1 71 ? 19.256 -6.744 -11.915 1.00 77.00 71 ALA A O 1
ATOM 547 N N . GLU A 1 72 ? 17.287 -7.615 -12.521 1.00 81.50 72 GLU A N 1
ATOM 548 C CA . GLU A 1 72 ? 17.046 -6.737 -13.663 1.00 81.50 72 GLU A CA 1
ATOM 549 C C . GLU A 1 72 ? 16.523 -5.349 -13.258 1.00 81.50 72 GLU A C 1
ATOM 551 O O . GLU A 1 72 ? 16.514 -4.426 -14.077 1.00 81.50 72 GLU A O 1
ATOM 556 N N . VAL A 1 73 ? 16.081 -5.181 -12.009 1.00 82.44 73 VAL A N 1
ATOM 557 C CA . VAL A 1 73 ? 15.469 -3.944 -11.526 1.00 82.44 73 VAL A CA 1
ATOM 558 C C . VAL A 1 73 ? 16.514 -3.071 -10.839 1.00 82.44 73 VAL A C 1
ATOM 560 O O . VAL A 1 73 ? 17.193 -3.477 -9.899 1.00 82.44 73 VAL A O 1
ATOM 563 N N . LYS A 1 74 ? 16.633 -1.821 -11.298 1.00 84.00 74 LYS A N 1
ATOM 564 C CA . LYS A 1 74 ? 17.496 -0.831 -10.648 1.00 84.00 74 LYS A CA 1
ATOM 565 C C . LYS A 1 74 ? 16.846 -0.364 -9.357 1.00 84.00 74 LYS A C 1
ATOM 567 O O . LYS A 1 74 ? 15.728 0.138 -9.396 1.00 84.00 74 LYS A O 1
ATOM 572 N N . LEU A 1 75 ? 17.587 -0.408 -8.253 1.00 83.38 75 LEU A N 1
ATOM 573 C CA . LEU A 1 75 ? 17.086 0.086 -6.973 1.00 83.38 75 LEU A CA 1
ATOM 574 C C . LEU A 1 75 ? 16.700 1.575 -7.014 1.00 83.38 75 LEU A C 1
ATOM 576 O O . LEU A 1 75 ? 15.727 1.981 -6.399 1.00 83.38 75 LEU A O 1
ATOM 580 N N . SER A 1 76 ? 17.400 2.377 -7.820 1.00 84.88 76 SER A N 1
ATOM 581 C CA . SER A 1 76 ? 17.064 3.790 -8.048 1.00 84.88 76 SER A CA 1
ATOM 582 C C . SER A 1 76 ? 15.737 4.016 -8.784 1.00 84.88 76 SER A C 1
ATOM 584 O O . SER A 1 76 ? 15.351 5.158 -8.999 1.00 84.88 76 SER A O 1
ATOM 586 N N . ALA A 1 77 ? 15.113 2.954 -9.294 1.00 87.88 77 ALA A N 1
ATOM 587 C CA . ALA A 1 77 ? 13.795 2.985 -9.916 1.00 87.88 77 ALA A CA 1
ATOM 588 C C . ALA A 1 77 ? 12.726 2.393 -8.987 1.00 8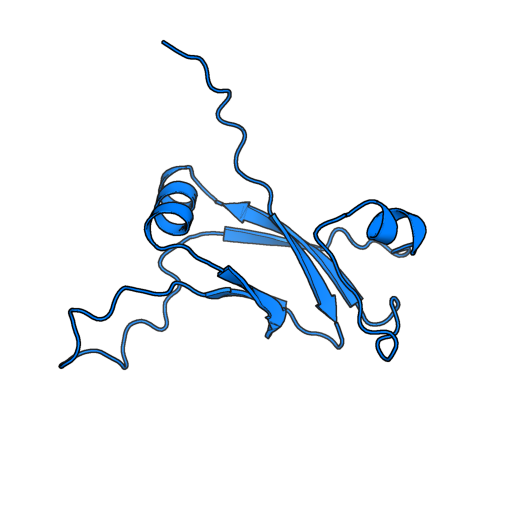7.88 77 ALA A C 1
ATOM 590 O O . ALA A 1 77 ? 11.631 2.093 -9.458 1.00 87.88 77 ALA A O 1
ATOM 591 N N . CYS A 1 78 ? 13.056 2.166 -7.718 1.00 88.75 78 CYS A N 1
ATOM 592 C CA . CYS A 1 78 ? 12.158 1.625 -6.719 1.00 88.75 78 CYS A CA 1
ATOM 593 C C . CYS A 1 78 ? 11.935 2.618 -5.594 1.00 88.75 78 CYS A C 1
ATOM 595 O O . CYS A 1 78 ? 12.844 3.362 -5.238 1.00 88.75 78 CYS A O 1
ATOM 597 N N . ASP A 1 79 ? 10.758 2.509 -4.997 1.00 88.94 79 ASP A N 1
ATOM 598 C CA . ASP A 1 79 ? 10.356 3.234 -3.813 1.00 88.94 79 ASP A CA 1
ATOM 599 C C . ASP A 1 79 ? 9.941 2.224 -2.729 1.00 88.94 79 ASP A C 1
ATOM 601 O O . ASP A 1 79 ? 9.250 1.232 -3.001 1.00 88.94 79 ASP A O 1
ATOM 605 N N . LEU A 1 80 ? 10.398 2.441 -1.495 1.00 89.06 80 LEU A N 1
ATOM 606 C CA . LEU A 1 80 ? 10.034 1.638 -0.331 1.00 89.06 80 LEU A CA 1
ATOM 607 C C . LEU A 1 80 ? 8.877 2.302 0.398 1.00 89.06 80 LEU A C 1
ATOM 609 O O . LEU A 1 80 ? 9.033 3.346 1.029 1.00 89.06 80 LEU A O 1
ATOM 613 N N . PHE A 1 81 ? 7.731 1.645 0.387 1.00 89.88 81 PHE A N 1
ATOM 614 C CA . PHE A 1 81 ? 6.540 2.111 1.068 1.00 89.88 81 PHE A CA 1
ATOM 615 C C . PHE A 1 81 ? 6.403 1.447 2.431 1.00 89.88 81 PHE A C 1
ATOM 617 O O . PHE A 1 81 ? 6.539 0.229 2.559 1.00 89.88 81 PHE A O 1
ATOM 624 N N . ASN A 1 82 ? 6.071 2.255 3.434 1.00 88.56 82 ASN A N 1
ATOM 625 C CA . ASN A 1 82 ? 5.558 1.787 4.711 1.00 88.56 82 ASN A CA 1
ATOM 626 C C . ASN A 1 82 ? 4.046 1.981 4.726 1.00 88.56 82 ASN A C 1
ATOM 628 O O . ASN A 1 82 ? 3.560 3.113 4.681 1.00 88.56 82 ASN A O 1
ATOM 632 N N . LEU A 1 83 ? 3.323 0.869 4.756 1.00 90.88 83 LEU A N 1
ATOM 633 C CA . LEU A 1 83 ? 1.878 0.835 4.847 1.00 90.88 83 LEU A CA 1
ATOM 634 C C . LEU A 1 83 ? 1.446 0.711 6.304 1.00 90.88 83 LEU A C 1
ATOM 636 O O . LEU A 1 83 ? 1.927 -0.145 7.051 1.00 90.88 83 LEU A O 1
ATOM 640 N N . THR A 1 84 ? 0.482 1.550 6.666 1.00 90.56 84 THR A N 1
ATOM 641 C CA . THR A 1 84 ? -0.224 1.530 7.945 1.00 90.56 84 THR A CA 1
ATOM 642 C C . THR A 1 84 ? -1.725 1.497 7.721 1.00 90.56 84 THR A C 1
ATOM 644 O O . THR A 1 84 ? -2.240 2.272 6.910 1.00 90.56 84 THR A O 1
ATOM 647 N N . PHE A 1 85 ? -2.422 0.652 8.473 1.00 90.06 85 PHE A N 1
ATOM 648 C CA . PHE A 1 85 ? -3.880 0.695 8.567 1.00 90.06 85 PHE A CA 1
ATOM 649 C C . PHE A 1 85 ? -4.333 1.914 9.376 1.00 90.06 85 PHE A C 1
ATOM 651 O O . PHE A 1 85 ? -3.626 2.356 10.288 1.00 90.06 85 PHE A O 1
ATOM 658 N N . SER A 1 86 ? -5.484 2.481 9.015 1.00 87.00 86 SER A N 1
ATOM 659 C CA . SER A 1 86 ? -6.031 3.673 9.675 1.00 87.00 86 SER A CA 1
ATOM 660 C C . SER A 1 86 ? -6.580 3.347 11.061 1.00 87.00 86 SER A C 1
ATOM 662 O O . SER A 1 86 ? -6.433 4.147 11.989 1.00 87.00 86 SER A O 1
ATOM 664 N N . ASP A 1 87 ? -7.170 2.161 11.213 1.00 86.56 87 ASP A N 1
ATOM 665 C CA . ASP A 1 87 ? -7.584 1.607 12.493 1.00 86.56 87 ASP A CA 1
ATOM 666 C C . ASP A 1 87 ? -7.337 0.089 12.594 1.00 86.56 87 ASP A C 1
ATOM 668 O 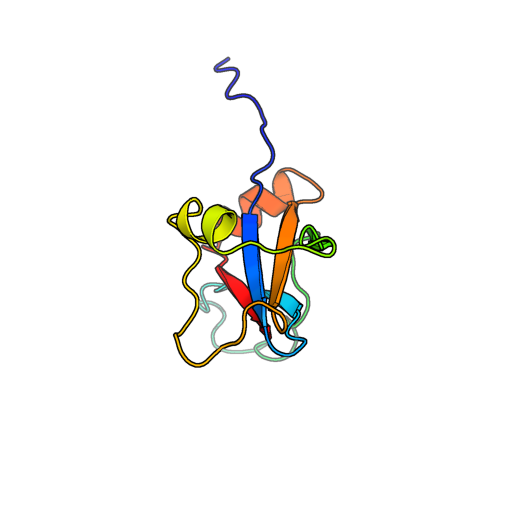O . ASP A 1 87 ? -6.803 -0.558 11.691 1.00 86.56 87 ASP A O 1
ATOM 672 N N . ILE A 1 88 ? -7.682 -0.477 13.751 1.00 87.50 88 ILE A N 1
ATOM 673 C CA . ILE A 1 88 ? -7.475 -1.899 14.059 1.00 87.50 88 ILE A CA 1
ATOM 674 C C . ILE A 1 88 ? -8.468 -2.773 13.286 1.00 87.50 88 ILE A C 1
ATOM 676 O O . ILE A 1 88 ? -8.165 -3.917 12.965 1.00 87.50 88 ILE A O 1
ATOM 680 N N . GLN A 1 89 ? -9.658 -2.257 12.982 1.00 88.00 89 GLN A N 1
ATOM 681 C CA . GLN A 1 89 ? -10.698 -2.990 12.274 1.00 88.00 89 GLN A CA 1
ATOM 682 C C . GLN A 1 89 ? -10.304 -3.230 10.813 1.00 88.00 89 GLN A C 1
ATOM 684 O O . GLN A 1 89 ? -10.574 -4.311 10.285 1.00 88.00 89 GLN A O 1
ATOM 689 N N . ASP A 1 90 ? -9.624 -2.270 10.187 1.00 88.00 90 ASP A N 1
ATOM 690 C CA . ASP A 1 90 ? -9.018 -2.419 8.863 1.00 88.00 90 ASP A CA 1
ATOM 691 C C . ASP A 1 90 ? -7.922 -3.494 8.859 1.00 88.00 90 ASP A C 1
ATOM 693 O O . ASP A 1 90 ? -7.897 -4.367 7.987 1.00 88.00 90 ASP A O 1
ATOM 697 N N . GLU A 1 91 ? -7.050 -3.482 9.870 1.00 89.31 91 GLU A N 1
ATOM 698 C CA . GLU A 1 91 ? -6.001 -4.493 10.038 1.00 89.31 91 GLU A CA 1
ATOM 699 C C . GLU A 1 91 ? -6.595 -5.898 10.254 1.00 89.31 91 GLU A C 1
ATOM 701 O O . GLU A 1 91 ? -6.191 -6.869 9.606 1.00 89.31 91 GLU A O 1
ATOM 706 N N . GLU A 1 92 ? -7.616 -6.017 11.106 1.00 88.75 92 GLU A N 1
ATOM 707 C CA . GLU A 1 92 ? -8.347 -7.267 11.321 1.00 88.75 92 GLU A CA 1
ATOM 708 C C . GLU A 1 92 ? -9.034 -7.751 10.039 1.00 88.75 92 GLU A C 1
ATOM 710 O O . GLU A 1 92 ? -9.073 -8.956 9.767 1.00 88.75 92 GLU A O 1
ATOM 715 N N . LEU A 1 93 ? -9.581 -6.836 9.230 1.00 86.81 93 LEU A N 1
ATOM 716 C CA . LEU A 1 93 ? -10.205 -7.174 7.956 1.00 86.81 93 LEU A CA 1
ATOM 717 C C . LEU A 1 93 ? -9.168 -7.700 6.959 1.00 86.81 93 LEU A C 1
ATOM 719 O O . LEU A 1 93 ? -9.438 -8.703 6.285 1.00 86.81 93 LEU A O 1
ATOM 723 N N . PHE A 1 94 ? -7.994 -7.072 6.893 1.00 87.56 94 PHE A N 1
ATOM 724 C CA . PHE A 1 94 ? -6.858 -7.546 6.110 1.00 87.56 94 PHE A CA 1
ATOM 725 C C . PHE A 1 94 ? -6.462 -8.969 6.523 1.00 87.56 94 PHE A C 1
ATOM 727 O O . PHE A 1 94 ? -6.447 -9.874 5.684 1.00 87.56 94 PHE A O 1
ATOM 734 N N . ASP A 1 95 ? -6.234 -9.211 7.815 1.00 88.56 95 ASP A N 1
ATOM 735 C CA . ASP A 1 95 ? -5.805 -10.520 8.316 1.00 88.56 95 ASP A CA 1
ATOM 736 C C . ASP A 1 95 ? -6.876 -11.601 8.108 1.00 88.56 95 ASP A C 1
ATOM 738 O O . ASP A 1 95 ? -6.588 -12.702 7.624 1.00 88.56 95 ASP A O 1
ATOM 742 N N . LYS A 1 96 ? -8.143 -11.280 8.390 1.00 87.25 96 LYS A N 1
ATOM 743 C CA . LYS A 1 96 ? -9.279 -12.196 8.218 1.00 87.25 96 LYS A CA 1
ATOM 744 C C . LYS A 1 96 ? -9.456 -12.642 6.769 1.00 87.25 96 LYS A C 1
ATOM 746 O O . LYS A 1 96 ? -9.801 -13.801 6.525 1.00 87.25 96 LYS A O 1
ATOM 751 N N . ASN A 1 97 ? -9.256 -11.734 5.814 1.00 86.00 97 ASN A N 1
ATOM 752 C CA . ASN A 1 97 ? -9.395 -12.029 4.388 1.00 86.00 97 ASN A CA 1
ATOM 753 C C . ASN A 1 97 ? -8.088 -12.493 3.739 1.00 86.00 97 ASN A C 1
ATOM 755 O O . ASN A 1 97 ? -8.083 -12.738 2.535 1.00 86.00 97 ASN A O 1
ATOM 759 N N . LYS A 1 98 ? -7.006 -12.652 4.518 1.00 86.75 98 LYS A N 1
ATOM 760 C CA . LYS A 1 98 ? -5.663 -12.959 4.006 1.00 86.75 98 LYS A CA 1
ATOM 761 C C . LYS A 1 98 ? -5.259 -11.987 2.896 1.00 86.75 98 LYS A C 1
ATOM 763 O O . LYS A 1 98 ? -4.869 -12.412 1.809 1.00 86.75 98 LYS A O 1
ATOM 768 N N . GLY A 1 99 ? -5.434 -10.696 3.160 1.00 86.12 99 GLY A N 1
ATOM 769 C CA . GLY A 1 99 ? -5.036 -9.648 2.239 1.00 86.12 99 GLY A CA 1
ATOM 770 C C . GLY A 1 99 ? -3.566 -9.766 1.855 1.00 86.12 99 GLY A C 1
ATOM 771 O O . GLY A 1 99 ? -2.726 -10.192 2.648 1.00 86.12 99 GLY A O 1
ATOM 772 N N . GLU A 1 100 ? -3.256 -9.390 0.623 1.00 87.94 100 GLU A N 1
ATOM 773 C CA . GLU A 1 100 ? -1.895 -9.362 0.105 1.00 87.94 100 GLU A CA 1
ATOM 774 C C . GLU A 1 100 ? -1.535 -7.927 -0.269 1.00 87.94 100 GLU A C 1
ATOM 776 O O . GLU A 1 100 ? -2.257 -7.269 -1.014 1.00 87.94 100 GLU A O 1
ATOM 781 N N . LEU A 1 101 ? -0.399 -7.442 0.227 1.00 88.12 101 LEU A N 1
ATOM 782 C CA . LEU A 1 101 ? 0.155 -6.165 -0.206 1.00 88.12 101 LEU A CA 1
ATOM 783 C C . LEU A 1 101 ? 0.928 -6.379 -1.512 1.00 88.12 101 LEU A C 1
ATOM 785 O O . LEU A 1 101 ? 1.835 -7.212 -1.569 1.00 88.12 101 LEU A O 1
ATOM 789 N N . LYS A 1 102 ? 0.550 -5.652 -2.565 1.00 89.31 102 LYS A N 1
ATOM 790 C CA . LYS A 1 102 ? 1.104 -5.788 -3.920 1.00 89.31 102 LYS A CA 1
ATOM 791 C C . LYS A 1 102 ? 1.411 -4.427 -4.532 1.00 89.31 102 LYS A C 1
ATOM 793 O O . LYS A 1 102 ? 0.920 -3.406 -4.068 1.00 89.31 102 LYS A O 1
ATOM 798 N N . CYS A 1 103 ? 2.195 -4.433 -5.606 1.00 90.44 103 CYS A N 1
ATOM 799 C CA . CYS A 1 103 ? 2.443 -3.262 -6.446 1.00 90.44 103 CYS A CA 1
ATOM 800 C C . CYS A 1 103 ? 1.650 -3.375 -7.751 1.00 90.44 103 CYS A C 1
ATOM 802 O O . CYS A 1 103 ? 1.553 -4.472 -8.312 1.00 90.44 103 CYS A O 1
ATOM 804 N N . ARG A 1 104 ? 1.111 -2.257 -8.239 1.00 88.25 104 ARG A N 1
ATOM 805 C CA . ARG A 1 104 ? 0.446 -2.140 -9.547 1.00 88.25 104 ARG A CA 1
ATOM 806 C C . ARG A 1 104 ? 1.002 -0.987 -10.363 1.00 88.25 104 ARG A C 1
ATOM 808 O O . ARG A 1 104 ? 1.482 -0.019 -9.732 1.00 88.25 104 ARG A O 1
#

pLDDT: mean 75.41, std 15.21, range [37.88, 91.56]